Protein AF-A0AAU8IK64-F1 (afdb_monomer_lite)

Secondary structure (DSSP, 8-state):
--EEEES---GGGB-TTSTT--BTT-EEEEHHHHHHHTS--B---

Organism: NCBI:txid3160863

Structure (mmCIF, N/CA/C/O backbone):
data_AF-A0AAU8IK64-F1
#
_entry.id   AF-A0AAU8IK64-F1
#
loop_
_atom_site.group_PDB
_atom_site.id
_atom_site.type_symbol
_atom_site.label_atom_id
_atom_site.label_alt_id
_atom_site.label_comp_id
_atom_site.label_asym_id
_atom_site.label_entity_id
_atom_site.label_seq_id
_atom_site.pdbx_PDB_ins_code
_atom_site.Cartn_x
_atom_site.Cartn_y
_atom_site.Cartn_z
_atom_site.occupancy
_atom_site.B_iso_or_equiv
_atom_site.auth_seq_id
_atom_site.auth_comp_id
_atom_site.auth_asym_id
_atom_site.auth_atom_id
_atom_site.pdbx_PDB_model_num
ATOM 1 N N . MET A 1 1 ? -0.513 12.110 6.832 1.00 68.62 1 MET A N 1
ATOM 2 C CA . MET A 1 1 ? -1.376 11.048 6.271 1.00 68.62 1 MET A CA 1
ATOM 3 C C . MET A 1 1 ? -0.706 9.749 6.676 1.00 68.62 1 MET A C 1
ATOM 5 O O . MET A 1 1 ? 0.435 9.566 6.281 1.00 68.62 1 MET A O 1
ATOM 9 N N . ASP A 1 2 ? -1.343 8.931 7.517 1.00 91.19 2 ASP A N 1
ATOM 10 C CA . ASP A 1 2 ? -0.668 7.792 8.165 1.00 91.19 2 ASP A CA 1
ATOM 11 C C . ASP A 1 2 ? -0.891 6.525 7.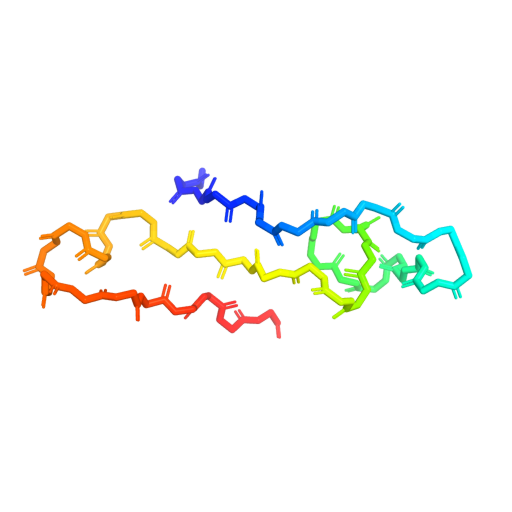341 1.00 91.19 2 ASP A C 1
ATOM 13 O O . ASP A 1 2 ? -1.880 5.804 7.515 1.00 91.19 2 ASP A O 1
ATOM 17 N N . VAL A 1 3 ? 0.003 6.317 6.379 1.00 94.38 3 VAL A N 1
ATOM 18 C CA . VAL A 1 3 ? -0.055 5.215 5.418 1.00 94.38 3 VAL A CA 1
ATOM 19 C C . VAL A 1 3 ? 1.256 4.452 5.385 1.00 94.38 3 VAL A C 1
ATOM 21 O O . VAL A 1 3 ? 2.323 5.042 5.536 1.00 94.38 3 VAL A O 1
ATOM 24 N N . LEU A 1 4 ? 1.160 3.149 5.144 1.00 95.38 4 LEU A N 1
ATOM 25 C CA . LEU A 1 4 ? 2.293 2.294 4.817 1.00 95.38 4 LEU A CA 1
ATOM 26 C C . LEU A 1 4 ? 2.263 2.015 3.313 1.00 95.38 4 LEU A C 1
ATOM 28 O O . LEU A 1 4 ? 1.223 1.630 2.779 1.00 95.38 4 LEU A O 1
ATOM 32 N N . VAL A 1 5 ? 3.389 2.232 2.636 1.00 95.19 5 VAL A N 1
ATOM 33 C CA . VAL A 1 5 ? 3.582 1.801 1.247 1.00 95.19 5 VAL A CA 1
ATOM 34 C C . VAL A 1 5 ? 4.267 0.449 1.286 1.00 95.19 5 VAL A C 1
ATOM 36 O O . VAL A 1 5 ? 5.366 0.333 1.820 1.00 95.19 5 VAL A O 1
ATOM 39 N N . ASP A 1 6 ? 3.595 -0.561 0.759 1.00 96.38 6 ASP A N 1
ATOM 40 C CA . ASP A 1 6 ? 4.031 -1.948 0.807 1.00 96.38 6 ASP A CA 1
ATOM 41 C C . ASP A 1 6 ? 4.307 -2.489 -0.605 1.00 96.38 6 ASP A C 1
ATOM 43 O O . ASP A 1 6 ? 3.569 -2.199 -1.548 1.00 96.38 6 ASP A O 1
ATOM 47 N N . GLY A 1 7 ? 5.374 -3.278 -0.742 1.00 95.81 7 GLY A N 1
ATOM 48 C CA . GLY A 1 7 ? 5.860 -3.828 -2.012 1.00 95.81 7 GLY A CA 1
ATOM 49 C C . GLY A 1 7 ? 7.082 -3.100 -2.606 1.00 95.81 7 GLY A C 1
ATOM 50 O O . GLY A 1 7 ? 7.342 -1.931 -2.291 1.00 95.81 7 GLY A O 1
ATOM 51 N N . PRO A 1 8 ? 7.860 -3.788 -3.468 1.00 97.12 8 PRO A N 1
ATOM 52 C CA . PRO A 1 8 ? 9.078 -3.237 -4.055 1.00 97.12 8 PRO A CA 1
ATOM 53 C C . PRO A 1 8 ? 8.772 -2.096 -5.029 1.00 97.12 8 PRO A C 1
ATOM 55 O O . PRO A 1 8 ? 7.743 -2.089 -5.706 1.00 97.12 8 PRO A O 1
ATOM 58 N N . PHE A 1 9 ? 9.693 -1.139 -5.127 1.00 96.56 9 PHE A N 1
ATOM 59 C CA . PHE A 1 9 ? 9.628 -0.109 -6.157 1.00 96.56 9 PHE A CA 1
ATOM 60 C C . PHE A 1 9 ? 10.133 -0.671 -7.491 1.00 96.56 9 PHE A C 1
ATOM 62 O O . PHE A 1 9 ? 11.275 -1.114 -7.592 1.00 96.56 9 PHE A O 1
ATOM 69 N N . GLU A 1 10 ? 9.280 -0.620 -8.509 1.00 98.00 10 GLU A N 1
ATOM 70 C CA . GLU A 1 10 ? 9.553 -1.090 -9.870 1.00 98.00 10 GLU A CA 1
ATOM 71 C C . GLU A 1 10 ? 9.568 0.111 -10.827 1.00 98.00 10 GLU A C 1
ATOM 73 O O . GLU A 1 10 ? 8.561 0.808 -10.985 1.00 98.00 10 GLU A O 1
ATOM 78 N N . LEU A 1 11 ? 10.727 0.411 -11.423 1.00 97.00 11 LEU A N 1
ATOM 79 C CA . LEU A 1 11 ? 10.931 1.642 -12.197 1.00 97.00 11 LEU A CA 1
ATOM 80 C C . LEU A 1 11 ? 10.064 1.697 -13.465 1.00 97.00 11 LEU A C 1
ATOM 82 O O . LEU A 1 11 ? 9.561 2.760 -13.818 1.00 97.00 11 LEU A O 1
ATOM 86 N N . ASP A 1 12 ? 9.873 0.557 -14.119 1.00 97.94 12 ASP A N 1
ATOM 87 C CA . ASP A 1 12 ? 9.006 0.353 -15.282 1.00 97.94 12 ASP A CA 1
ATOM 88 C C . ASP A 1 12 ? 7.521 0.575 -14.962 1.00 97.94 12 ASP A C 1
ATOM 90 O O . ASP A 1 12 ? 6.762 1.011 -15.824 1.00 97.94 12 ASP A O 1
ATOM 94 N N . LYS A 1 13 ? 7.121 0.364 -13.703 1.00 97.19 13 LYS A N 1
ATOM 95 C CA . LYS A 1 13 ? 5.764 0.627 -13.199 1.00 97.19 13 LYS A CA 1
ATOM 96 C C . LYS A 1 13 ? 5.622 1.977 -12.503 1.00 97.19 13 LYS A C 1
ATOM 98 O O . LYS A 1 13 ? 4.598 2.232 -11.866 1.00 97.19 13 LYS A O 1
ATOM 103 N N . ARG A 1 14 ? 6.637 2.846 -12.564 1.00 96.94 14 ARG A N 1
ATOM 104 C CA . ARG A 1 14 ? 6.597 4.165 -11.922 1.00 96.94 14 ARG A CA 1
ATOM 105 C C . ARG A 1 14 ? 5.503 5.025 -12.556 1.00 96.94 14 ARG A C 1
ATOM 107 O O . ARG A 1 14 ? 5.588 5.381 -13.729 1.00 96.94 14 ARG A O 1
ATOM 114 N N . ASN A 1 15 ? 4.536 5.465 -11.754 1.00 95.81 15 ASN A N 1
ATOM 115 C CA . ASN A 1 15 ? 3.438 6.304 -12.222 1.00 95.81 15 ASN A CA 1
ATOM 116 C C . ASN A 1 15 ? 3.304 7.585 -11.383 1.00 95.81 15 ASN A C 1
ATOM 118 O O . 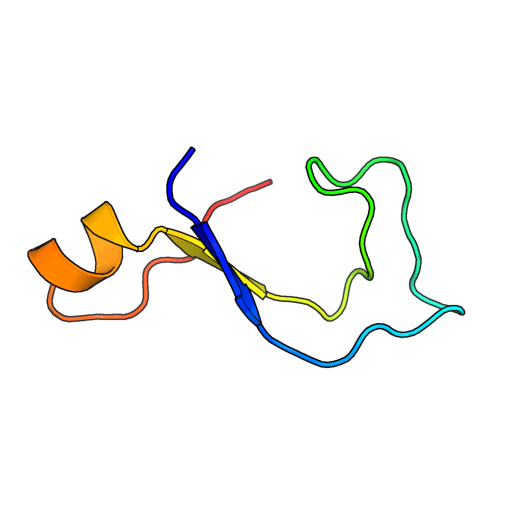ASN A 1 15 ? 2.890 7.583 -10.223 1.00 95.81 15 ASN A O 1
ATOM 122 N N . LEU A 1 16 ? 3.616 8.725 -12.006 1.00 94.00 16 LEU A N 1
ATOM 123 C CA . LEU A 1 16 ? 3.584 10.047 -11.368 1.00 94.00 16 LEU A CA 1
ATOM 124 C C . LEU A 1 16 ? 2.170 10.565 -11.066 1.00 94.00 16 LEU A C 1
ATOM 126 O O . LEU A 1 16 ? 2.050 11.547 -10.327 1.00 94.00 16 LEU A O 1
ATO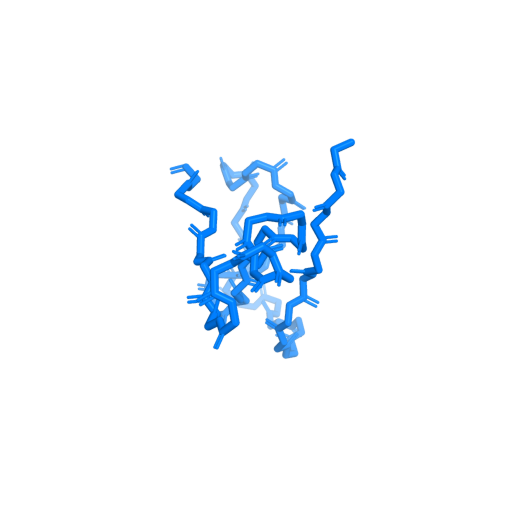M 130 N N . LYS A 1 17 ? 1.127 9.944 -11.636 1.00 94.75 17 LYS A N 1
ATOM 131 C CA . LYS A 1 17 ? -0.281 10.263 -11.353 1.00 94.75 17 LYS A CA 1
ATOM 132 C C . LYS A 1 17 ? -0.758 9.645 -10.038 1.00 94.75 17 LYS A C 1
ATOM 134 O O . LYS A 1 17 ? -1.732 10.133 -9.474 1.00 94.75 17 LYS A O 1
ATOM 139 N N . LEU A 1 18 ? -0.073 8.616 -9.528 1.00 91.56 18 LEU A N 1
ATOM 140 C CA . LEU A 1 18 ? -0.353 8.075 -8.201 1.00 91.56 18 LEU A CA 1
ATOM 141 C C . LEU A 1 18 ? -0.089 9.150 -7.146 1.00 91.56 18 LEU A C 1
ATOM 143 O O . LEU A 1 18 ? 0.899 9.884 -7.218 1.00 91.56 18 LEU A O 1
ATOM 147 N N . LYS A 1 19 ? -0.922 9.194 -6.104 1.00 91.19 19 LYS A N 1
ATOM 148 C CA . LYS A 1 19 ? -0.805 10.182 -5.020 1.00 91.19 19 LYS A CA 1
ATOM 149 C C . LYS A 1 19 ? 0.576 10.199 -4.354 1.00 91.19 19 LYS A C 1
ATOM 151 O O . LYS A 1 19 ? 1.057 11.259 -3.964 1.00 91.19 19 LYS A O 1
ATOM 156 N N . LEU A 1 20 ? 1.206 9.029 -4.239 1.00 91.75 20 LEU A N 1
ATOM 157 C CA . LEU A 1 20 ? 2.545 8.858 -3.663 1.00 91.75 20 LEU A CA 1
ATOM 158 C C . LEU A 1 20 ? 3.651 8.739 -4.725 1.00 91.75 20 LEU A C 1
ATOM 160 O O . LEU A 1 20 ? 4.807 8.551 -4.368 1.00 91.75 20 LEU A O 1
ATOM 164 N N . ARG A 1 21 ? 3.308 8.876 -6.017 1.00 93.56 21 ARG A N 1
ATOM 165 C CA . ARG A 1 21 ? 4.234 8.886 -7.167 1.00 93.56 21 ARG A CA 1
ATOM 166 C C . ARG A 1 21 ? 5.207 7.692 -7.216 1.00 93.56 21 ARG A C 1
ATOM 168 O O . ARG A 1 21 ? 6.318 7.828 -7.732 1.00 93.56 21 ARG A O 1
ATOM 175 N N . GLY A 1 22 ? 4.787 6.563 -6.647 1.00 94.06 22 GLY A N 1
ATOM 176 C CA . GLY A 1 22 ? 5.528 5.305 -6.598 1.00 94.06 22 GLY A CA 1
ATOM 177 C C . GLY A 1 22 ? 5.256 4.427 -7.816 1.00 94.06 22 GLY A C 1
ATOM 178 O O . GLY A 1 22 ? 4.985 4.932 -8.910 1.00 94.06 22 GLY A O 1
ATOM 179 N N . SER A 1 23 ? 5.312 3.118 -7.606 1.00 97.25 23 SER A N 1
ATOM 180 C CA . SER A 1 23 ? 5.043 2.122 -8.644 1.00 97.25 23 SER A CA 1
ATOM 181 C C . SER A 1 23 ? 3.654 1.506 -8.486 1.00 97.25 23 SER A C 1
ATOM 183 O O . SER A 1 23 ? 3.172 1.335 -7.370 1.00 97.25 23 SER A O 1
ATOM 185 N N . GLU A 1 24 ? 2.994 1.175 -9.596 1.00 95.75 24 GLU A N 1
ATOM 186 C CA . GLU A 1 24 ? 1.602 0.679 -9.604 1.00 95.75 24 GLU A CA 1
ATOM 187 C C . GLU A 1 24 ? 1.404 -0.665 -8.886 1.00 95.75 24 GLU A C 1
ATOM 189 O O . GLU A 1 24 ? 0.300 -0.982 -8.452 1.00 95.75 24 GLU A O 1
ATOM 194 N N . ASN A 1 25 ? 2.469 -1.451 -8.729 1.00 95.75 25 ASN A N 1
ATOM 195 C CA . ASN A 1 25 ? 2.477 -2.694 -7.955 1.00 95.75 25 ASN A CA 1
ATOM 196 C C . ASN A 1 25 ? 2.488 -2.455 -6.430 1.00 95.75 25 ASN A C 1
ATOM 198 O O . ASN A 1 25 ? 2.259 -3.396 -5.670 1.00 95.75 25 ASN A O 1
ATOM 202 N N . GLN A 1 26 ? 2.769 -1.231 -5.971 1.00 96.19 26 GLN A N 1
ATOM 203 C CA . GLN A 1 26 ? 2.840 -0.920 -4.547 1.00 96.19 26 GLN A CA 1
ATOM 204 C C . GLN A 1 26 ? 1.446 -0.706 -3.957 1.00 96.19 26 GLN A C 1
ATOM 206 O O . GLN A 1 26 ? 0.626 0.058 -4.468 1.00 96.19 26 GLN A O 1
ATOM 211 N N . ARG A 1 27 ? 1.191 -1.347 -2.817 1.00 95.62 27 ARG A N 1
ATOM 212 C CA . ARG A 1 27 ? -0.050 -1.195 -2.057 1.00 95.62 27 ARG A CA 1
ATOM 213 C C . ARG A 1 27 ? 0.080 -0.007 -1.119 1.00 95.62 27 ARG A C 1
ATOM 215 O O . ARG A 1 27 ? 1.074 0.126 -0.412 1.00 95.62 27 ARG A O 1
ATOM 222 N N . VAL A 1 28 ? -0.952 0.827 -1.048 1.00 95.38 28 VAL A N 1
ATOM 223 C CA . VAL A 1 28 ? -1.042 1.879 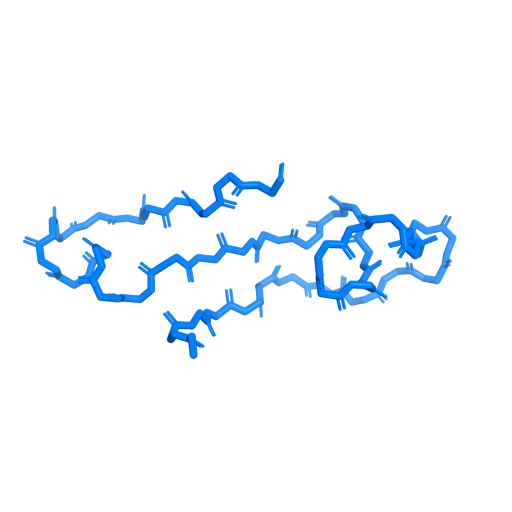-0.028 1.00 95.38 28 VAL A CA 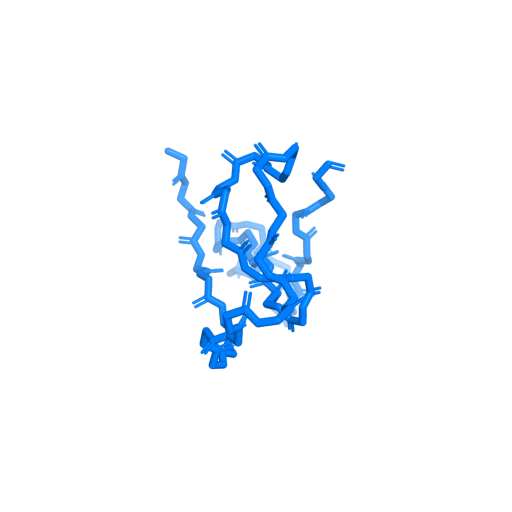1
ATOM 224 C C . VAL A 1 28 ? -2.007 1.410 1.050 1.00 95.38 28 VAL A C 1
ATOM 226 O O . VAL A 1 28 ? -3.198 1.261 0.794 1.00 95.38 28 VAL A O 1
ATOM 229 N N . ILE A 1 29 ? -1.507 1.162 2.255 1.00 96.06 29 ILE A N 1
ATOM 230 C CA . ILE A 1 29 ? -2.290 0.658 3.386 1.00 96.06 29 ILE A CA 1
ATOM 231 C C . ILE A 1 29 ? -2.595 1.814 4.331 1.00 96.06 29 ILE A C 1
ATOM 233 O O . ILE A 1 29 ? -1.701 2.540 4.767 1.00 96.06 29 ILE A O 1
ATOM 237 N N . ASN A 1 30 ? -3.868 1.986 4.678 1.00 96.44 30 ASN A N 1
ATOM 238 C CA . ASN A 1 30 ? -4.279 2.950 5.686 1.00 96.44 30 ASN A CA 1
ATOM 239 C C . ASN A 1 30 ? -4.058 2.355 7.081 1.00 96.44 30 ASN A C 1
ATOM 241 O O . ASN A 1 30 ? -4.821 1.488 7.511 1.00 96.44 30 ASN A O 1
ATOM 245 N N . MET A 1 31 ? -3.038 2.828 7.798 1.00 95.88 31 MET A N 1
ATOM 246 C CA . MET A 1 31 ? -2.635 2.222 9.072 1.00 95.88 31 MET A CA 1
ATOM 247 C C . MET A 1 31 ? -3.690 2.407 10.163 1.00 95.88 31 MET A C 1
ATOM 249 O O . MET A 1 31 ? -4.029 1.455 10.858 1.00 95.88 31 MET A O 1
ATOM 253 N N . LYS A 1 32 ? -4.283 3.603 10.263 1.00 95.31 32 LYS A N 1
ATOM 254 C CA . LYS A 1 32 ? -5.328 3.896 11.258 1.00 95.31 32 LYS A CA 1
ATOM 255 C C . LYS A 1 32 ? -6.546 2.988 11.095 1.00 95.31 32 LYS A C 1
ATOM 257 O O . LYS A 1 32 ? -6.974 2.365 12.061 1.00 95.31 32 LYS A O 1
ATOM 262 N N . LYS A 1 33 ? -7.076 2.881 9.87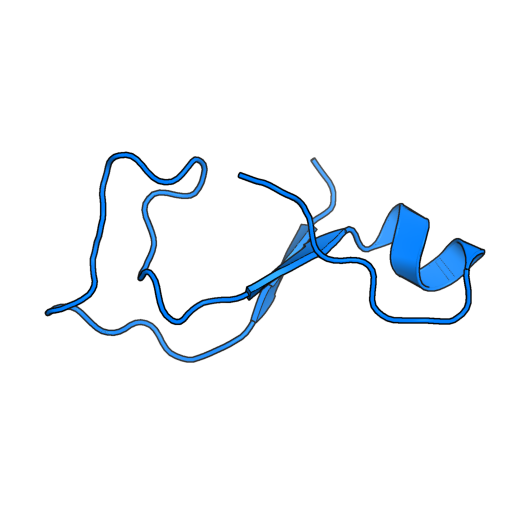2 1.00 96.12 33 LYS A N 1
ATOM 263 C CA . LYS A 1 33 ? -8.221 2.006 9.579 1.00 96.12 33 LYS A CA 1
ATOM 264 C C . LYS A 1 33 ? -7.866 0.531 9.734 1.00 96.12 33 LYS A C 1
ATOM 266 O O . LYS A 1 33 ? -8.709 -0.232 10.184 1.00 96.12 33 LYS A O 1
ATOM 271 N N . THR A 1 34 ? -6.637 0.148 9.386 1.00 97.19 34 THR A N 1
ATOM 272 C CA . THR A 1 34 ? -6.173 -1.239 9.511 1.00 97.19 34 THR A CA 1
ATOM 273 C C . THR A 1 34 ? -6.142 -1.692 10.965 1.00 97.19 34 THR A C 1
ATOM 275 O O . THR A 1 34 ? -6.696 -2.737 11.280 1.00 97.19 34 THR A O 1
ATOM 278 N N . ILE A 1 35 ? -5.576 -0.871 11.856 1.00 96.56 35 ILE A N 1
ATOM 279 C CA . ILE A 1 35 ? -5.519 -1.159 13.296 1.00 96.56 35 ILE A CA 1
ATOM 280 C C . ILE A 1 35 ? -6.929 -1.206 13.900 1.00 96.56 35 ILE A C 1
ATOM 282 O O . ILE A 1 35 ? -7.242 -2.109 14.662 1.00 96.56 35 ILE A O 1
ATOM 286 N N . GLN A 1 36 ? -7.800 -0.255 13.547 1.00 97.50 36 GLN A N 1
ATOM 287 C CA . GLN A 1 36 ? -9.167 -0.201 14.085 1.00 97.50 36 GLN A CA 1
ATOM 288 C C . GLN A 1 36 ? -10.051 -1.366 13.629 1.00 97.50 36 GLN A C 1
ATOM 290 O O . GLN A 1 36 ? -10.935 -1.785 14.368 1.00 97.50 36 GLN A O 1
ATOM 295 N N . ALA A 1 37 ? -9.856 -1.842 12.400 1.00 96.94 37 ALA A N 1
ATOM 296 C CA . ALA A 1 37 ? -10.677 -2.892 11.809 1.00 96.94 37 ALA A CA 1
ATOM 297 C C . ALA A 1 37 ? -10.073 -4.297 11.959 1.00 96.94 37 ALA A C 1
ATOM 299 O O . ALA A 1 37 ? -10.682 -5.248 11.468 1.00 96.94 37 ALA A O 1
ATOM 300 N N . ASP A 1 38 ? -8.881 -4.399 12.561 1.00 96.50 38 ASP A N 1
ATOM 301 C CA . ASP A 1 38 ? -8.064 -5.614 12.676 1.00 96.50 38 ASP A CA 1
ATOM 302 C C . ASP A 1 38 ? -7.913 -6.376 11.344 1.00 96.50 38 ASP A C 1
ATOM 304 O O . ASP A 1 38 ? -7.935 -7.601 11.257 1.00 96.50 38 ASP A O 1
ATOM 308 N N . LYS A 1 39 ? -7.836 -5.619 10.244 1.00 97.00 39 LYS A N 1
ATOM 309 C CA . LYS A 1 39 ? -7.729 -6.145 8.879 1.00 97.00 39 LYS A CA 1
ATOM 310 C C . LYS A 1 39 ? -7.098 -5.114 7.967 1.00 97.00 39 LYS A C 1
ATOM 312 O O . LYS A 1 39 ? -7.331 -3.921 8.132 1.00 97.00 39 LYS A O 1
ATOM 317 N N . ILE A 1 40 ? -6.348 -5.555 6.960 1.00 96.38 40 ILE A N 1
ATOM 318 C CA . ILE A 1 40 ? -5.701 -4.647 6.005 1.00 96.38 40 ILE A CA 1
ATOM 319 C C . ILE A 1 40 ? -6.763 -3.824 5.267 1.00 96.38 40 ILE A C 1
ATOM 321 O O . ILE A 1 40 ? -7.620 -4.367 4.570 1.00 96.38 40 ILE A O 1
ATOM 325 N N . VAL A 1 41 ? -6.677 -2.500 5.393 1.00 96.94 41 VAL A N 1
ATOM 326 C CA . VAL A 1 41 ? -7.518 -1.553 4.655 1.00 96.94 41 VAL A CA 1
ATOM 327 C C . VAL A 1 41 ? -6.656 -0.806 3.649 1.00 96.94 41 VAL A C 1
ATOM 329 O O . VAL A 1 41 ? -5.812 0.012 4.022 1.00 96.94 41 VAL A O 1
ATOM 332 N N . LEU A 1 42 ? -6.889 -1.064 2.363 1.00 94.75 42 LEU A N 1
ATOM 333 C CA . LEU A 1 42 ? -6.219 -0.343 1.286 1.00 94.75 42 LEU A CA 1
ATOM 334 C C . LEU A 1 42 ? -6.761 1.083 1.182 1.00 94.75 42 LEU A C 1
ATOM 336 O O . LEU A 1 42 ? -7.963 1.339 1.291 1.00 94.75 42 LEU A O 1
ATOM 340 N N . GLN A 1 43 ? -5.855 2.025 0.971 1.00 90.06 43 GLN A N 1
ATOM 341 C CA . GLN A 1 43 ? -6.197 3.390 0.644 1.00 90.06 43 GLN A CA 1
ATOM 342 C C . GLN A 1 43 ? -6.404 3.487 -0.864 1.00 90.06 43 GLN A C 1
ATOM 344 O O . GLN A 1 43 ? -5.446 3.396 -1.627 1.00 90.06 43 GLN A O 1
ATOM 349 N N . LEU A 1 44 ? -7.654 3.693 -1.279 1.00 75.56 44 LEU A N 1
ATOM 350 C CA . LEU A 1 44 ? -7.970 4.024 -2.665 1.00 75.56 44 LEU A CA 1
ATOM 351 C C . LEU A 1 44 ? -7.273 5.343 -3.032 1.00 75.56 44 LEU A C 1
ATOM 353 O O . LEU A 1 44 ? -7.344 6.327 -2.285 1.00 75.56 44 LEU A O 1
ATOM 357 N N . HIS A 1 45 ? -6.538 5.299 -4.135 1.00 64.31 45 HIS A N 1
ATOM 358 C CA . HIS A 1 45 ? -5.771 6.391 -4.733 1.00 64.31 45 HIS A CA 1
ATOM 359 C C . HIS A 1 45 ? -6.590 7.122 -5.790 1.00 64.31 45 HIS A C 1
ATOM 361 O O . HIS A 1 45 ? -7.324 6.432 -6.533 1.00 64.31 45 HIS A O 1
#

Foldseek 3Di:
DAWDWDDDFDPVQQDCPPPVRTGPPIWIWDPVVCVVVVHTDTDDD

pLDDT: mean 93.77, std 6.85, range [64.31, 98.0]

Sequence (45 aa):
MDVLVDGPFELDKRNLKLKLRGSENQRVINMKKTIQADKIVLQLH

Radius of gyration: 11.11 Å; chains: 1; bounding box: 22×17×29 Å